Protein AF-A0A1G7QTF6-F1 (afdb_monomer_lite)

Radius of gyration: 16.06 Å; chains: 1; bounding box: 42×40×36 Å

Secondary structure (DSSP, 8-state):
-HHHHHHHHTT-SEEEEEHHHHHHHHHHHHT-S---TTT-HHHHHHHHHHHHHHHTT--SEEEEE--SSHHHHHHTTTSSEE---HHHHHHHHHHHHHT-TTTTSS---GGGS-------

Sequence (120 aa):
MVQAAASSDAGTFLISLFVGRITDWYKKSEGYDGYLAEQDPGVRSVRAIYDYYKSNGISTVVMGASFRNTDQIKALAGCDNLTISPALLNEVLLPIERGLPFLRHGRIPFKRLGLKLRVR

InterPro domains:
  IPR001585 Transaldolase/Fructose-6-phosphate aldolase [PF00923] (2-92)
  IPR001585 Transaldolase/Fructose-6-phosphate aldolase [PTHR10683] (2-92)
  IPR013785 Aldolase-type TIM barrel [G3DSA:3.20.20.70] (1-102)

pLDDT: mean 85.25, std 20.75, range [37.88, 98.56]

Foldseek 3Di:
DVVLVVCLVVVAQEDEQAQVVQQVVCCVVVVNPGDQLVGRPSLVVLVVSQCVCVVVVRNRAYEYENDDALSVVVSCPVRRAYADDPVRVCVVVVVVVVVDPPPPDDDDPPPPDPHPHDHD

Organism: NCBI:txid875171

Structure (mmCIF, N/CA/C/O backbone):
data_AF-A0A1G7QTF6-F1
#
_entry.id   AF-A0A1G7QTF6-F1
#
loop_
_atom_site.group_PDB
_atom_site.id
_atom_site.type_symbol
_atom_site.label_atom_id
_atom_site.label_alt_id
_atom_site.label_comp_id
_atom_site.label_asym_id
_atom_site.label_entity_id
_atom_site.label_seq_id
_atom_site.pdbx_PDB_ins_code
_atom_site.Cartn_x
_atom_site.Cartn_y
_atom_site.Cartn_z
_atom_site.occupancy
_atom_site.B_iso_or_equiv
_atom_site.auth_seq_id
_atom_site.auth_comp_id
_atom_site.auth_asym_id
_atom_site.auth_atom_id
_atom_site.pdbx_PDB_model_num
ATOM 1 N N . MET A 1 1 ? -9.633 -8.556 -2.395 1.00 93.56 1 MET A N 1
ATOM 2 C CA . MET A 1 1 ? -10.807 -8.166 -1.583 1.00 93.56 1 MET A CA 1
ATOM 3 C C . MET A 1 1 ? -11.094 -9.163 -0.465 1.00 93.56 1 MET A C 1
ATOM 5 O O . MET A 1 1 ? -10.975 -8.769 0.682 1.00 93.56 1 MET A O 1
ATOM 9 N N . VAL A 1 2 ? -11.387 -10.437 -0.762 1.00 97.75 2 VAL A N 1
ATOM 10 C CA . VAL A 1 2 ? -11.775 -11.453 0.248 1.00 97.75 2 VAL A CA 1
ATOM 11 C C . VAL A 1 2 ? -10.844 -11.496 1.466 1.00 97.75 2 VAL A C 1
ATOM 13 O O . VAL A 1 2 ? -11.306 -11.414 2.596 1.00 97.75 2 VAL A O 1
ATOM 16 N N . GLN A 1 3 ? -9.527 -11.542 1.247 1.00 98.00 3 GLN A N 1
ATOM 17 C CA . GLN A 1 3 ? -8.551 -11.567 2.343 1.00 98.00 3 GLN A CA 1
ATOM 18 C C . GLN A 1 3 ? -8.556 -10.290 3.194 1.00 98.00 3 GLN A C 1
ATOM 20 O O . GLN A 1 3 ? -8.330 -10.370 4.396 1.00 98.00 3 GLN A O 1
ATOM 25 N N . ALA A 1 4 ? -8.809 -9.127 2.585 1.00 97.44 4 ALA A N 1
ATOM 26 C CA . ALA A 1 4 ? -8.898 -7.870 3.318 1.00 97.44 4 ALA A CA 1
ATOM 27 C C . ALA A 1 4 ? -10.138 -7.893 4.222 1.00 97.44 4 ALA A C 1
ATOM 29 O O . ALA A 1 4 ? -9.990 -7.796 5.432 1.00 97.44 4 ALA A O 1
ATOM 30 N N . ALA A 1 5 ? -11.319 -8.180 3.661 1.00 97.25 5 ALA A N 1
ATOM 31 C CA . ALA A 1 5 ? -12.563 -8.281 4.428 1.00 97.25 5 ALA A CA 1
ATOM 32 C C . ALA A 1 5 ? -12.451 -9.269 5.608 1.00 97.25 5 ALA A C 1
ATOM 34 O O . ALA A 1 5 ? -12.708 -8.904 6.749 1.00 97.25 5 ALA A O 1
ATOM 35 N N . ALA A 1 6 ? -11.932 -10.478 5.368 1.00 98.12 6 ALA A N 1
ATOM 36 C CA . ALA A 1 6 ? -11.708 -11.449 6.440 1.00 98.12 6 ALA A CA 1
ATOM 37 C C . ALA A 1 6 ? -10.716 -10.944 7.509 1.00 98.12 6 ALA A C 1
ATOM 39 O O . ALA A 1 6 ? -10.874 -11.223 8.695 1.00 98.12 6 ALA A O 1
ATOM 40 N N . SER A 1 7 ? -9.691 -10.182 7.107 1.00 97.31 7 SER A N 1
ATOM 41 C CA . SER A 1 7 ? -8.731 -9.590 8.050 1.00 97.31 7 SER A CA 1
ATOM 42 C C . SER A 1 7 ? -9.359 -8.473 8.886 1.00 97.31 7 SER A C 1
ATOM 44 O O . SER A 1 7 ? -9.037 -8.351 10.068 1.00 97.31 7 SER A O 1
ATOM 46 N N . SER A 1 8 ? -10.238 -7.644 8.313 1.00 95.56 8 SER A N 1
ATOM 47 C CA . SER A 1 8 ? -10.963 -6.631 9.088 1.00 95.56 8 SER A CA 1
ATOM 48 C C . SER A 1 8 ? -11.973 -7.258 10.044 1.00 95.56 8 SER A C 1
ATOM 50 O O . SER A 1 8 ? -12.042 -6.830 11.193 1.00 95.56 8 SER A O 1
ATOM 52 N N . ASP A 1 9 ? -12.679 -8.311 9.621 1.00 96.56 9 ASP A N 1
ATOM 53 C CA . ASP A 1 9 ? -13.632 -9.042 10.470 1.00 96.56 9 ASP A CA 1
ATOM 54 C C . ASP A 1 9 ? -12.934 -9.682 11.679 1.00 96.56 9 ASP A C 1
ATOM 56 O O . ASP A 1 9 ? -13.481 -9.735 12.777 1.00 96.56 9 ASP A O 1
ATOM 60 N N . ALA A 1 10 ? -11.677 -10.101 11.502 1.00 97.62 10 ALA A N 1
ATOM 61 C CA . ALA A 1 10 ? -10.823 -10.598 12.577 1.00 97.62 10 ALA A CA 1
ATOM 62 C C . ALA A 1 10 ? -10.266 -9.493 13.506 1.00 97.62 10 ALA A C 1
ATOM 64 O O . ALA A 1 10 ? -9.462 -9.789 14.390 1.00 97.62 10 ALA A O 1
ATOM 65 N N . GLY A 1 11 ? -10.636 -8.222 13.311 1.00 95.94 11 GLY A N 1
ATOM 66 C CA . GLY A 1 11 ? -10.201 -7.107 14.156 1.00 95.94 11 GLY A CA 1
ATOM 67 C C . GLY A 1 11 ? -8.719 -6.755 14.006 1.00 95.94 11 GLY A C 1
ATOM 68 O O . GLY A 1 11 ? -8.096 -6.262 14.949 1.00 95.94 11 GLY A O 1
ATOM 69 N N . THR A 1 12 ? -8.118 -7.030 12.844 1.00 97.75 12 THR A N 1
ATOM 70 C CA . THR A 1 12 ? -6.698 -6.721 12.629 1.00 97.75 12 THR A CA 1
ATOM 71 C C . THR A 1 12 ? -6.429 -5.221 12.723 1.00 97.75 12 THR A C 1
ATOM 73 O O . THR A 1 12 ? -7.188 -4.386 12.230 1.00 97.75 12 THR A O 1
ATOM 76 N N . PHE A 1 13 ? -5.295 -4.868 13.331 1.00 98.00 13 PHE A N 1
ATOM 77 C CA . PHE A 1 13 ? -4.877 -3.471 13.435 1.00 98.00 13 PHE A CA 1
ATOM 78 C C . PHE A 1 13 ? -4.472 -2.880 12.077 1.00 98.00 13 PHE A C 1
ATOM 80 O O . PHE A 1 13 ? -4.782 -1.730 11.778 1.00 98.00 13 PHE A O 1
ATOM 87 N N . LEU A 1 14 ? -3.752 -3.654 11.261 1.00 98.44 14 LEU A N 1
ATOM 88 C CA . LEU A 1 14 ? -3.175 -3.203 9.998 1.00 98.44 14 LEU A CA 1
ATOM 89 C C . LEU A 1 14 ? -3.082 -4.361 9.007 1.00 98.44 14 LEU A C 1
ATOM 91 O O . LEU A 1 14 ? -2.714 -5.471 9.392 1.00 98.44 14 LEU A O 1
ATOM 95 N N . ILE A 1 15 ? -3.299 -4.062 7.726 1.00 98.19 15 ILE A N 1
ATOM 96 C CA . ILE A 1 15 ? -3.000 -4.959 6.604 1.00 98.19 15 ILE A CA 1
ATOM 97 C C . ILE A 1 15 ? -1.930 -4.358 5.687 1.00 98.19 15 ILE A C 1
ATOM 99 O O . ILE A 1 15 ? -1.947 -3.164 5.384 1.00 98.19 15 ILE A O 1
ATOM 103 N N . SER A 1 16 ? -0.990 -5.192 5.236 1.00 98.00 16 SER A N 1
ATOM 104 C CA . SER A 1 16 ? 0.057 -4.817 4.283 1.00 98.00 16 SER A CA 1
ATOM 105 C C . SER A 1 16 ? -0.229 -5.411 2.904 1.00 98.00 16 SER A C 1
ATOM 107 O O . SER A 1 16 ? -0.152 -6.619 2.690 1.00 98.00 16 SER A O 1
ATOM 109 N N . LEU A 1 17 ? -0.560 -4.553 1.941 1.00 98.31 17 LEU A N 1
ATOM 110 C CA . LEU A 1 17 ? -0.966 -4.969 0.600 1.00 98.31 17 LEU A CA 1
ATOM 111 C C . LEU A 1 17 ? 0.206 -4.851 -0.377 1.00 98.31 17 LEU A C 1
ATOM 113 O O . LEU A 1 17 ? 0.781 -3.775 -0.545 1.00 98.31 17 LEU A O 1
ATOM 117 N N . PHE A 1 18 ? 0.581 -5.960 -1.018 1.00 98.38 18 PHE A N 1
ATOM 118 C CA . PHE A 1 18 ? 1.756 -6.018 -1.893 1.00 98.38 18 PHE A CA 1
ATOM 119 C C . PHE A 1 18 ? 1.418 -5.589 -3.322 1.00 98.38 18 PHE A C 1
ATOM 121 O O . PHE A 1 18 ? 1.010 -6.405 -4.142 1.00 98.38 18 PHE A O 1
ATOM 128 N N . VAL A 1 19 ? 1.657 -4.315 -3.629 1.00 98.56 19 VAL A N 1
ATOM 129 C CA . VAL A 1 19 ? 1.357 -3.695 -4.928 1.00 98.56 19 VAL A CA 1
ATOM 130 C C . VAL A 1 19 ? 2.169 -4.351 -6.042 1.00 98.56 19 VAL A C 1
ATOM 132 O O . VAL A 1 19 ? 1.617 -4.988 -6.932 1.00 98.56 19 VAL A O 1
ATOM 135 N N . GLY A 1 20 ? 3.497 -4.282 -5.953 1.00 97.81 20 GLY A N 1
ATOM 136 C CA . GLY A 1 20 ? 4.373 -4.728 -7.032 1.00 97.81 20 GLY A CA 1
ATOM 137 C C . GLY A 1 20 ? 4.343 -6.230 -7.290 1.00 97.81 20 GLY A C 1
ATOM 138 O O . GLY A 1 20 ? 4.599 -6.654 -8.407 1.00 97.81 20 GLY A O 1
ATOM 139 N N . ARG A 1 21 ? 3.997 -7.053 -6.292 1.00 98.19 21 ARG A N 1
ATOM 140 C CA . ARG A 1 21 ? 3.832 -8.503 -6.503 1.00 98.19 21 ARG A CA 1
ATOM 141 C C . ARG A 1 21 ? 2.587 -8.830 -7.323 1.00 98.19 21 ARG A C 1
ATOM 143 O O . ARG A 1 21 ? 2.623 -9.785 -8.090 1.00 98.19 21 ARG A O 1
ATOM 150 N N . ILE A 1 22 ? 1.523 -8.038 -7.189 1.00 97.75 22 ILE A N 1
ATOM 151 C CA . ILE A 1 22 ? 0.352 -8.150 -8.062 1.00 97.75 22 ILE A CA 1
ATOM 152 C C . ILE A 1 22 ? 0.761 -7.753 -9.485 1.00 97.75 22 ILE A C 1
ATOM 154 O O . ILE A 1 22 ? 0.516 -8.518 -10.413 1.00 97.75 22 ILE A O 1
ATOM 158 N N . THR A 1 23 ? 1.472 -6.632 -9.654 1.00 97.56 23 THR A N 1
ATOM 159 C CA . THR A 1 23 ? 2.003 -6.205 -10.960 1.00 97.56 23 THR A CA 1
ATOM 160 C C . THR A 1 23 ? 2.858 -7.288 -11.621 1.00 97.56 23 THR A C 1
ATOM 162 O O . THR A 1 23 ? 2.635 -7.606 -12.786 1.00 97.56 23 THR A O 1
ATOM 165 N N . ASP A 1 24 ? 3.802 -7.891 -10.888 1.00 97.06 24 ASP A N 1
ATOM 166 C CA . ASP A 1 24 ? 4.673 -8.956 -11.407 1.00 97.06 24 ASP A CA 1
ATOM 167 C C . ASP A 1 24 ? 3.860 -10.136 -11.965 1.00 97.06 24 ASP A C 1
ATOM 169 O O . ASP A 1 24 ? 4.195 -10.683 -13.018 1.00 97.06 24 ASP A O 1
ATOM 173 N N . TRP A 1 25 ? 2.800 -10.536 -11.254 1.00 97.50 25 TRP A N 1
ATOM 174 C CA . TRP A 1 25 ? 1.949 -11.650 -11.663 1.00 97.50 25 TRP A CA 1
ATOM 175 C C . TRP A 1 25 ? 1.210 -11.337 -12.965 1.00 97.50 25 TRP A C 1
ATOM 177 O O . TRP A 1 25 ? 1.273 -12.138 -13.895 1.00 97.50 25 TRP A O 1
ATOM 187 N N . TYR A 1 26 ? 0.598 -10.152 -13.057 1.00 96.56 26 TYR A N 1
ATOM 188 C CA . TYR A 1 26 ? -0.151 -9.719 -14.240 1.00 96.56 26 TYR A CA 1
ATOM 189 C C . TYR A 1 26 ? 0.745 -9.546 -15.472 1.00 96.56 26 TYR A C 1
ATOM 191 O O . TYR A 1 26 ? 0.420 -10.052 -16.543 1.00 96.56 26 TYR A O 1
ATOM 199 N N . LYS A 1 27 ? 1.932 -8.943 -15.311 1.00 95.50 27 LYS A N 1
ATOM 200 C CA . LYS A 1 27 ? 2.931 -8.857 -16.390 1.00 95.50 27 LYS A CA 1
ATOM 201 C C . LYS A 1 27 ? 3.260 -10.233 -16.962 1.00 95.50 27 LYS A C 1
ATOM 203 O O . LYS A 1 27 ? 3.284 -10.422 -18.175 1.00 95.50 27 LYS A O 1
ATOM 208 N N . LYS A 1 28 ? 3.497 -11.206 -16.075 1.00 95.31 28 LYS A N 1
ATOM 209 C CA . LYS A 1 28 ? 3.824 -12.576 -16.471 1.00 95.31 28 LYS A CA 1
ATOM 210 C C . LYS A 1 28 ? 2.642 -13.280 -17.142 1.00 95.31 28 LYS A C 1
ATOM 212 O O . LYS A 1 28 ? 2.869 -14.043 -18.074 1.00 95.31 28 LYS A O 1
ATOM 217 N N . SER A 1 29 ? 1.415 -13.072 -16.662 1.00 94.88 29 SER A N 1
ATOM 218 C CA . SER A 1 29 ? 0.231 -13.751 -17.199 1.00 94.88 29 SER A CA 1
ATOM 219 C C . SER A 1 29 ? -0.255 -13.168 -18.524 1.00 94.88 29 SER A C 1
ATOM 221 O O . SER A 1 29 ? -0.760 -13.913 -19.355 1.00 94.88 29 SER A O 1
ATOM 223 N N . GLU A 1 30 ? -0.120 -11.857 -18.719 1.00 93.38 30 GLU A N 1
ATOM 224 C CA . GLU A 1 30 ? -0.644 -11.144 -19.893 1.00 93.38 30 GLU A CA 1
ATOM 225 C C . GLU A 1 30 ? 0.427 -10.864 -20.957 1.00 93.38 30 GLU A C 1
ATOM 227 O O . GLU A 1 30 ? 0.092 -10.498 -22.079 1.00 93.38 30 GLU A O 1
ATOM 232 N N . GLY A 1 31 ? 1.712 -11.039 -20.627 1.00 90.88 31 GLY A N 1
ATOM 233 C CA . GLY A 1 31 ? 2.820 -10.764 -21.544 1.00 90.88 31 GLY A CA 1
ATOM 234 C C . GLY A 1 31 ? 3.114 -9.273 -21.736 1.00 90.88 31 GLY A C 1
ATOM 235 O O . GLY A 1 31 ? 3.689 -8.898 -22.753 1.00 90.88 31 GLY A O 1
ATOM 236 N N . TYR A 1 32 ? 2.726 -8.420 -20.782 1.00 86.94 32 TYR A N 1
ATOM 237 C CA . TYR A 1 32 ? 3.017 -6.984 -20.807 1.00 86.94 32 TYR A CA 1
ATOM 238 C C . TYR A 1 32 ? 4.304 -6.632 -20.051 1.00 86.94 32 TYR A C 1
ATOM 240 O O . TYR A 1 32 ? 4.584 -7.145 -18.965 1.00 86.94 32 TYR A O 1
ATOM 248 N N . ASP A 1 33 ? 5.046 -5.653 -20.573 1.00 83.44 33 ASP A N 1
ATOM 249 C CA . ASP A 1 33 ? 6.283 -5.162 -19.953 1.00 83.44 33 ASP A CA 1
ATOM 250 C C . ASP A 1 33 ? 6.055 -4.121 -18.849 1.00 83.44 33 ASP A C 1
ATOM 252 O O . ASP A 1 33 ? 6.945 -3.872 -18.027 1.00 83.44 33 ASP A O 1
ATOM 256 N N . GLY A 1 34 ? 4.857 -3.551 -18.744 1.00 87.75 34 GLY A N 1
ATOM 257 C CA . GLY A 1 34 ? 4.528 -2.589 -17.700 1.00 87.75 34 GLY A CA 1
ATOM 258 C C . GLY A 1 34 ? 3.127 -2.013 -17.830 1.00 87.75 34 GLY A C 1
ATOM 259 O O . GLY A 1 34 ? 2.429 -2.250 -18.811 1.00 87.75 34 GLY A O 1
ATOM 260 N N . TYR A 1 35 ? 2.744 -1.231 -16.823 1.00 94.31 35 TYR A N 1
ATOM 261 C CA . TYR A 1 35 ? 1.463 -0.539 -16.750 1.00 94.31 35 TYR A CA 1
ATOM 262 C C . TYR A 1 35 ? 1.702 0.936 -16.438 1.00 94.31 35 TYR A C 1
ATOM 264 O O . TYR A 1 35 ? 2.622 1.279 -15.690 1.00 94.31 35 TYR A O 1
ATOM 272 N N . LEU A 1 36 ? 0.838 1.805 -16.962 1.00 95.12 36 LEU A N 1
ATOM 273 C CA . LEU A 1 36 ? 0.695 3.152 -16.413 1.00 95.12 36 LEU A CA 1
ATOM 274 C C . LEU A 1 36 ? 0.194 3.046 -14.969 1.00 95.12 36 LEU A C 1
ATOM 276 O O . LEU A 1 36 ? -0.593 2.155 -14.657 1.00 95.12 36 LEU A O 1
ATOM 280 N N . ALA A 1 37 ? 0.604 3.968 -14.098 1.00 93.38 37 ALA A N 1
ATOM 281 C CA . ALA A 1 37 ? 0.329 3.881 -12.660 1.00 93.38 37 ALA A CA 1
ATOM 282 C C . ALA A 1 37 ? -1.163 3.696 -12.321 1.00 93.38 37 ALA A C 1
ATOM 284 O O . ALA A 1 37 ? -1.512 2.890 -11.466 1.00 93.38 37 ALA A O 1
ATOM 285 N N . GLU A 1 38 ? -2.045 4.387 -13.045 1.00 94.06 38 GLU A N 1
ATOM 286 C CA . GLU A 1 38 ? -3.504 4.312 -12.876 1.00 94.06 38 GLU A CA 1
ATOM 287 C C . GLU A 1 38 ? -4.119 2.991 -13.367 1.00 94.06 38 GLU A C 1
ATOM 289 O O . GLU A 1 38 ? -5.203 2.594 -12.939 1.00 94.06 38 GLU A O 1
ATOM 294 N N . GLN A 1 39 ? -3.423 2.301 -14.269 1.00 95.81 39 GLN A N 1
ATOM 295 C CA . GLN A 1 39 ? -3.840 1.025 -14.847 1.00 95.81 39 GLN A CA 1
ATOM 296 C C . GLN A 1 39 ? -3.169 -0.166 -14.154 1.00 95.81 39 GLN A C 1
ATOM 298 O O . GLN A 1 39 ? -3.585 -1.302 -14.379 1.00 95.81 39 GLN A O 1
ATOM 303 N N . ASP A 1 40 ? -2.171 0.081 -13.301 1.00 97.94 40 ASP A N 1
ATOM 304 C CA . ASP A 1 40 ? -1.439 -0.958 -12.589 1.00 97.94 40 ASP A CA 1
ATOM 305 C C . ASP A 1 40 ? -2.401 -1.789 -11.713 1.00 97.94 40 ASP A C 1
ATOM 307 O O . ASP A 1 40 ? -3.112 -1.242 -10.858 1.00 97.94 40 ASP A O 1
ATOM 311 N N . PRO A 1 41 ? -2.444 -3.120 -11.898 1.00 97.75 41 PRO A N 1
ATOM 312 C CA . PRO A 1 41 ? -3.407 -3.974 -11.208 1.00 97.75 41 PRO A CA 1
ATOM 313 C C . PRO A 1 41 ? -3.183 -4.011 -9.690 1.00 97.75 41 PRO A C 1
ATOM 315 O O . PRO A 1 41 ? -4.143 -4.143 -8.925 1.00 97.75 41 PRO A O 1
ATOM 318 N N . GLY A 1 42 ? -1.942 -3.837 -9.228 1.00 98.25 42 GLY A N 1
ATOM 319 C CA . GLY A 1 42 ? -1.622 -3.699 -7.813 1.00 98.25 42 GLY A CA 1
ATOM 320 C C . GLY A 1 42 ? -2.166 -2.397 -7.231 1.00 98.25 42 GLY A C 1
ATOM 321 O O . GLY A 1 42 ? -2.791 -2.419 -6.168 1.00 98.25 42 GLY A O 1
ATOM 322 N N . VAL A 1 43 ? -1.994 -1.277 -7.939 1.00 98.44 43 VAL A N 1
ATOM 323 C CA . VAL A 1 43 ? -2.534 0.033 -7.526 1.00 98.44 43 VAL A CA 1
ATOM 324 C C . VAL A 1 43 ? -4.058 -0.017 -7.450 1.00 98.44 43 VAL A C 1
ATOM 326 O O . VAL A 1 43 ? -4.637 0.342 -6.422 1.00 98.44 43 VAL A O 1
ATOM 329 N N . ARG A 1 44 ? -4.716 -0.529 -8.497 1.00 98.44 44 ARG A N 1
ATOM 330 C CA . ARG A 1 44 ? -6.180 -0.670 -8.540 1.00 98.44 44 ARG A CA 1
ATOM 331 C C . ARG A 1 44 ? -6.704 -1.550 -7.409 1.00 98.44 44 ARG A C 1
ATOM 333 O O . ARG A 1 44 ? -7.700 -1.200 -6.779 1.00 98.44 44 ARG A O 1
ATOM 340 N N . SER A 1 45 ? -6.019 -2.657 -7.114 1.00 98.44 45 SER A N 1
ATOM 341 C CA . SER A 1 45 ? -6.396 -3.543 -6.010 1.00 98.44 45 SER A CA 1
ATOM 342 C C . SER A 1 45 ? -6.327 -2.834 -4.656 1.00 98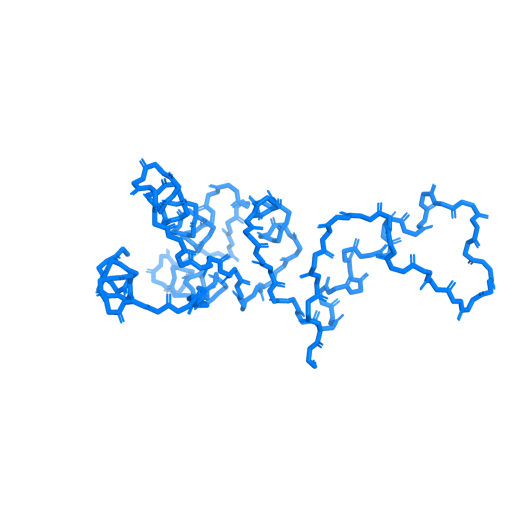.44 45 SER A C 1
ATOM 344 O O . SER A 1 45 ? -7.234 -3.000 -3.841 1.00 98.44 45 SER A O 1
ATOM 346 N N . VAL A 1 46 ? -5.265 -2.064 -4.390 1.00 98.38 46 VAL A N 1
ATOM 347 C CA . VAL A 1 46 ? -5.125 -1.344 -3.115 1.00 98.38 46 VAL A CA 1
ATOM 348 C C . VAL A 1 46 ? -6.171 -0.245 -2.982 1.00 98.38 46 VAL A C 1
ATOM 350 O O . VAL A 1 46 ? -6.795 -0.166 -1.928 1.00 98.38 46 VAL A O 1
ATOM 353 N N . ARG A 1 47 ? -6.423 0.544 -4.035 1.00 98.31 47 ARG A N 1
ATOM 354 C CA . ARG A 1 47 ? -7.470 1.582 -4.014 1.00 98.31 47 ARG A CA 1
ATOM 355 C C . ARG A 1 47 ? -8.845 0.996 -3.732 1.00 98.31 47 ARG A C 1
ATOM 357 O O . ARG A 1 47 ? -9.506 1.446 -2.810 1.00 98.31 47 ARG A O 1
ATOM 364 N N . ALA A 1 48 ? -9.221 -0.079 -4.426 1.00 98.44 48 ALA A N 1
ATOM 365 C CA . ALA A 1 48 ? -10.510 -0.728 -4.198 1.00 98.44 48 ALA A CA 1
ATOM 366 C C . ALA A 1 48 ? -10.684 -1.200 -2.741 1.00 98.44 48 ALA A C 1
ATOM 368 O O . ALA A 1 48 ? -11.761 -1.056 -2.168 1.00 98.44 48 ALA A O 1
ATOM 369 N N . ILE A 1 49 ? -9.629 -1.755 -2.128 1.00 98.56 49 ILE A N 1
ATOM 370 C CA . ILE A 1 49 ? -9.659 -2.168 -0.716 1.00 98.56 49 ILE A CA 1
ATOM 371 C C . ILE A 1 49 ? -9.720 -0.949 0.211 1.00 98.56 49 ILE A C 1
ATOM 373 O O . ILE A 1 49 ? -10.495 -0.955 1.164 1.00 98.56 49 ILE A O 1
ATOM 377 N N . TYR A 1 50 ? -8.934 0.090 -0.069 1.00 98.38 50 TYR A N 1
ATOM 378 C CA . TYR A 1 50 ? -8.934 1.332 0.699 1.00 98.38 50 TYR A CA 1
ATOM 379 C C . TYR A 1 50 ? -10.321 1.985 0.696 1.00 98.38 50 TYR A C 1
ATOM 381 O O . TYR A 1 50 ? -10.878 2.235 1.762 1.00 98.38 50 TYR A O 1
ATOM 389 N N . ASP A 1 51 ? -10.915 2.169 -0.481 1.00 98.19 51 ASP A N 1
ATOM 390 C CA . ASP A 1 51 ? -12.233 2.782 -0.653 1.00 98.19 51 ASP A CA 1
ATOM 391 C C . ASP A 1 51 ? -13.320 1.971 0.058 1.00 98.19 51 ASP A C 1
ATOM 393 O O . ASP A 1 51 ? -14.164 2.537 0.758 1.00 98.19 51 ASP A O 1
ATOM 397 N N . TYR A 1 52 ? -13.267 0.638 -0.043 1.00 98.31 52 TYR A N 1
ATOM 398 C CA . TYR A 1 52 ? -14.157 -0.248 0.705 1.00 98.31 52 TYR A CA 1
ATOM 399 C C . TYR A 1 52 ? -14.011 -0.043 2.220 1.00 98.31 52 TYR A C 1
ATOM 401 O O . TYR A 1 52 ? -15.013 0.117 2.914 1.00 98.31 52 TYR A O 1
ATOM 409 N N . TYR A 1 53 ? -12.783 0.035 2.740 1.00 98.12 53 TYR A N 1
ATOM 410 C CA . TYR A 1 53 ? -12.549 0.232 4.173 1.00 98.12 53 TYR A CA 1
ATOM 411 C C . TYR A 1 53 ? -13.089 1.581 4.649 1.00 98.12 53 TYR A C 1
ATOM 413 O O . TYR A 1 53 ? -13.788 1.640 5.660 1.00 98.12 53 TYR A O 1
ATOM 421 N N . LYS A 1 54 ? -12.806 2.664 3.915 1.00 97.12 54 LYS A N 1
ATOM 422 C CA . LYS A 1 54 ? -13.221 4.015 4.317 1.00 97.12 54 LYS A CA 1
ATOM 423 C C . LYS A 1 54 ? -14.726 4.218 4.209 1.00 97.12 54 LYS A C 1
ATOM 425 O O . LYS A 1 54 ? -15.318 4.769 5.131 1.00 97.12 54 LYS A O 1
ATOM 430 N N . SER A 1 55 ? -15.350 3.728 3.139 1.00 97.69 55 SER A N 1
ATOM 431 C CA . SER A 1 55 ? -16.805 3.833 2.956 1.00 97.69 55 SER A CA 1
ATOM 432 C C . SER A 1 55 ? -17.608 3.029 3.983 1.00 97.69 55 SER A C 1
ATOM 434 O O . SER A 1 55 ? -18.718 3.428 4.317 1.00 97.69 55 SER A O 1
ATOM 436 N N . ASN A 1 56 ? -17.042 1.946 4.529 1.00 97.69 56 ASN A N 1
ATOM 437 C CA . ASN A 1 56 ? -17.699 1.093 5.528 1.00 97.69 56 ASN A CA 1
ATOM 438 C C . ASN A 1 56 ? -17.247 1.373 6.974 1.00 97.69 56 ASN A C 1
ATOM 440 O O . ASN A 1 56 ? -17.584 0.615 7.879 1.00 97.69 56 ASN A O 1
ATOM 444 N N . GLY A 1 57 ? -16.475 2.439 7.216 1.00 97.50 57 GLY A N 1
ATOM 445 C CA . GLY A 1 57 ? -16.027 2.805 8.566 1.00 97.50 57 GLY A CA 1
ATOM 446 C C . GLY A 1 57 ? -15.072 1.794 9.216 1.00 97.50 57 GLY A C 1
ATOM 447 O O . GLY A 1 57 ? -14.956 1.755 10.441 1.00 97.50 57 GLY A O 1
ATOM 448 N N . ILE A 1 58 ? -14.380 0.977 8.418 1.00 98.19 58 ILE A N 1
ATOM 449 C CA . ILE A 1 58 ? -13.426 -0.023 8.903 1.00 98.19 58 IL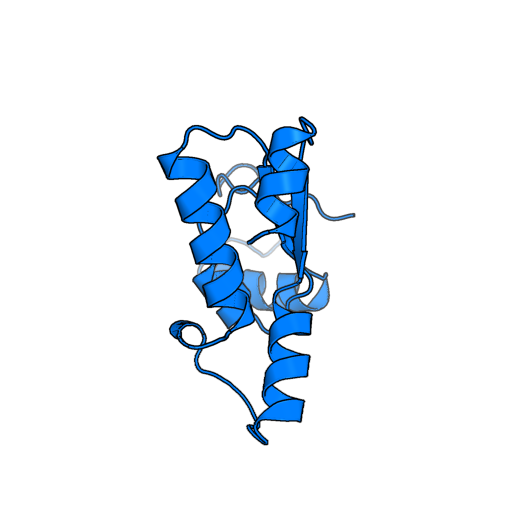E A CA 1
ATOM 450 C C . ILE A 1 58 ? -12.144 0.687 9.355 1.00 98.19 58 ILE A C 1
ATOM 452 O O . ILE A 1 58 ? -11.489 1.390 8.583 1.00 98.19 58 ILE A O 1
ATOM 456 N N . SER A 1 59 ? -11.774 0.489 10.622 1.00 97.38 59 SER A N 1
ATOM 457 C CA . SER A 1 59 ? -10.659 1.191 11.273 1.00 97.38 59 SER A CA 1
ATOM 458 C C . SER A 1 59 ? -9.287 0.551 11.053 1.00 97.38 59 SER A C 1
ATOM 460 O O . SER A 1 59 ? -8.271 1.187 11.341 1.00 97.38 59 SER A O 1
ATOM 462 N N . THR A 1 60 ? -9.234 -0.682 10.536 1.00 98.50 60 THR A N 1
ATOM 463 C CA . THR A 1 60 ? -7.984 -1.358 10.173 1.00 98.50 60 THR A CA 1
ATOM 464 C C . THR A 1 60 ? -7.160 -0.481 9.230 1.00 98.50 60 THR A C 1
ATOM 466 O O . THR A 1 60 ? -7.638 -0.035 8.186 1.00 98.50 60 THR A O 1
ATOM 469 N N . VAL A 1 61 ? -5.893 -0.257 9.579 1.00 98.25 61 VAL A N 1
ATOM 470 C CA . VAL A 1 61 ? -4.972 0.562 8.787 1.00 98.25 61 VAL A CA 1
ATOM 471 C C . VAL A 1 61 ? -4.641 -0.145 7.476 1.00 98.25 61 VAL A C 1
ATOM 473 O O . VAL A 1 61 ? -4.180 -1.290 7.473 1.00 98.25 61 VAL A O 1
ATOM 476 N N . VAL A 1 62 ? -4.803 0.559 6.359 1.00 98.31 62 VAL A N 1
ATOM 477 C CA . VAL A 1 62 ? -4.416 0.058 5.037 1.00 98.31 62 VAL A CA 1
ATOM 478 C C . VAL A 1 62 ? -3.017 0.565 4.699 1.00 98.31 62 VAL A C 1
ATOM 480 O O . VAL A 1 62 ? -2.795 1.768 4.546 1.00 98.31 62 VAL A O 1
ATOM 483 N N . MET A 1 63 ? -2.058 -0.357 4.579 1.00 98.56 63 MET A N 1
ATOM 484 C CA . MET A 1 63 ? -0.669 -0.034 4.259 1.00 98.56 63 MET A CA 1
ATOM 485 C C . MET A 1 63 ? -0.250 -0.600 2.901 1.00 98.56 63 MET A C 1
ATOM 487 O O . MET A 1 63 ? -0.128 -1.815 2.736 1.00 98.56 63 MET A O 1
ATOM 491 N N . GLY A 1 64 ? 0.038 0.275 1.937 1.00 98.19 64 GLY A N 1
ATOM 492 C CA . GLY A 1 64 ? 0.647 -0.132 0.667 1.00 98.19 64 GLY A CA 1
ATOM 493 C C . GLY A 1 64 ? 2.107 -0.561 0.862 1.00 98.19 64 GLY A C 1
ATOM 494 O O . GLY A 1 64 ? 2.857 0.087 1.595 1.00 98.19 64 GLY A O 1
ATOM 495 N N . ALA A 1 65 ? 2.523 -1.655 0.225 1.00 98.31 65 ALA A N 1
ATOM 496 C CA . ALA A 1 65 ? 3.866 -2.217 0.353 1.00 98.31 65 ALA A CA 1
ATOM 497 C C . ALA A 1 65 ? 4.345 -2.900 -0.943 1.00 98.31 65 ALA A C 1
ATOM 499 O O . ALA A 1 65 ? 3.588 -3.110 -1.888 1.00 98.31 65 ALA A O 1
ATOM 500 N N . SER A 1 66 ? 5.618 -3.313 -0.962 1.00 97.94 66 SER A N 1
ATOM 501 C CA . SER A 1 66 ? 6.229 -4.089 -2.057 1.00 97.94 66 SER A CA 1
ATOM 502 C C . SER A 1 66 ? 6.196 -3.398 -3.431 1.00 97.94 66 SER A C 1
ATOM 504 O O . SER A 1 66 ? 5.961 -4.044 -4.448 1.00 97.94 66 SER A O 1
ATOM 506 N N . PHE A 1 67 ? 6.442 -2.092 -3.475 1.00 98.25 67 PHE A N 1
ATOM 507 C CA . PHE A 1 67 ? 6.477 -1.293 -4.707 1.00 98.25 67 PHE A CA 1
ATOM 508 C C . PHE A 1 67 ? 7.591 -1.714 -5.685 1.00 98.25 67 PHE A C 1
ATOM 510 O O . PHE A 1 67 ? 8.612 -2.274 -5.276 1.00 98.25 67 PHE A O 1
ATOM 517 N N . ARG A 1 68 ? 7.397 -1.457 -6.985 1.00 97.06 68 ARG A N 1
ATOM 518 C CA . ARG A 1 68 ? 8.413 -1.629 -8.047 1.00 97.06 68 ARG A CA 1
ATOM 519 C C . ARG A 1 68 ? 8.980 -0.311 -8.555 1.00 97.06 68 ARG A C 1
ATOM 521 O O . ARG A 1 68 ? 10.116 -0.292 -9.005 1.00 97.06 68 ARG A O 1
ATOM 528 N N . ASN A 1 69 ? 8.202 0.763 -8.495 1.00 95.81 69 ASN A N 1
ATOM 529 C CA . ASN A 1 69 ? 8.598 2.078 -8.986 1.00 95.81 69 ASN A CA 1
ATOM 530 C C . ASN A 1 69 ? 7.908 3.188 -8.181 1.00 95.81 69 ASN A C 1
ATOM 532 O O . ASN A 1 69 ? 6.986 2.938 -7.398 1.00 95.81 69 ASN A O 1
ATOM 536 N N . THR A 1 70 ? 8.371 4.423 -8.372 1.00 96.06 70 THR A N 1
ATOM 537 C CA . THR A 1 70 ? 7.840 5.589 -7.655 1.00 96.06 70 THR A CA 1
ATOM 538 C C . THR A 1 70 ? 6.442 5.997 -8.104 1.00 96.06 70 THR A C 1
ATOM 540 O O . THR A 1 70 ? 5.718 6.612 -7.324 1.00 96.06 70 THR A O 1
ATOM 543 N N . ASP A 1 71 ? 6.011 5.627 -9.307 1.00 96.44 71 ASP A N 1
ATOM 544 C CA . ASP A 1 71 ? 4.692 6.011 -9.807 1.00 96.44 71 ASP A CA 1
ATOM 545 C C . ASP A 1 71 ? 3.570 5.234 -9.109 1.00 96.44 71 ASP A C 1
ATOM 547 O O . ASP A 1 71 ? 2.547 5.824 -8.770 1.00 96.44 71 ASP A O 1
ATOM 551 N N . GLN A 1 72 ? 3.798 3.966 -8.751 1.00 97.69 72 GLN A N 1
ATOM 552 C CA . GLN A 1 72 ? 2.897 3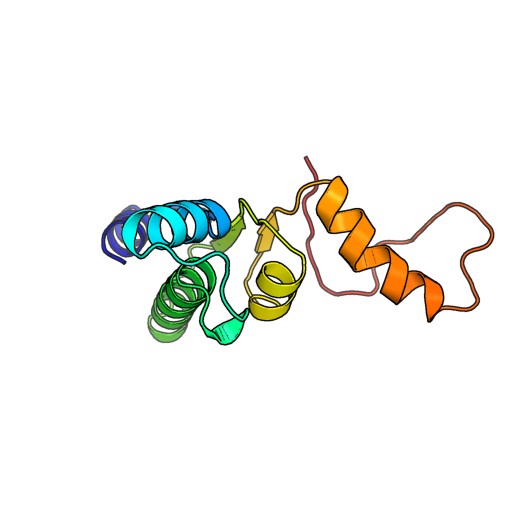.212 -7.867 1.00 97.69 72 GLN A CA 1
ATOM 553 C C . GLN A 1 72 ? 2.746 3.871 -6.485 1.00 97.69 72 GLN A C 1
ATOM 555 O O . GLN A 1 72 ? 1.658 3.871 -5.910 1.00 97.69 72 GLN A O 1
ATOM 560 N N . ILE A 1 73 ? 3.835 4.431 -5.944 1.00 97.00 73 ILE A N 1
ATOM 561 C CA . ILE A 1 73 ? 3.833 5.128 -4.647 1.00 97.00 73 ILE A CA 1
ATOM 562 C C . ILE A 1 73 ? 3.016 6.417 -4.756 1.00 97.00 73 ILE A C 1
ATOM 564 O O . ILE A 1 73 ? 2.136 6.654 -3.933 1.00 97.00 73 ILE A O 1
ATOM 568 N N . LYS A 1 74 ? 3.279 7.231 -5.787 1.00 95.56 74 LYS A N 1
ATOM 569 C CA . LYS A 1 74 ? 2.557 8.490 -6.038 1.00 95.56 74 LYS A CA 1
ATOM 570 C C . LYS A 1 74 ? 1.067 8.247 -6.264 1.00 95.56 74 LYS A C 1
ATOM 572 O O . LYS A 1 74 ? 0.249 8.970 -5.709 1.00 95.56 74 LYS A O 1
ATOM 577 N N . ALA A 1 75 ? 0.714 7.204 -7.015 1.00 97.06 75 ALA A N 1
ATOM 578 C CA . ALA A 1 75 ? -0.673 6.831 -7.276 1.00 97.06 75 ALA A CA 1
ATOM 579 C C . ALA A 1 75 ? -1.440 6.434 -5.999 1.00 97.06 75 ALA A C 1
ATOM 581 O O . ALA A 1 75 ? -2.665 6.544 -5.951 1.00 97.06 75 ALA A O 1
ATOM 582 N N . LEU A 1 76 ? -0.733 5.995 -4.955 1.00 97.06 76 LEU A N 1
ATOM 583 C CA . LEU A 1 76 ? -1.304 5.634 -3.656 1.00 97.06 76 LEU A CA 1
ATOM 584 C C . LEU A 1 76 ? -1.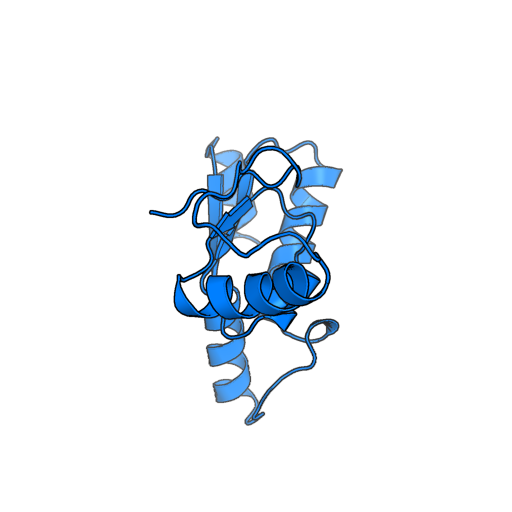018 6.677 -2.563 1.00 97.06 76 LEU A C 1
ATOM 586 O O . LEU A 1 76 ? -1.218 6.400 -1.377 1.00 97.06 76 LEU A O 1
ATOM 590 N N . ALA A 1 77 ? -0.579 7.884 -2.935 1.00 93.62 77 ALA A N 1
ATOM 591 C CA . ALA A 1 77 ? -0.488 9.000 -2.005 1.00 93.62 77 ALA A CA 1
ATOM 592 C C . ALA A 1 77 ? -1.883 9.312 -1.434 1.00 93.62 77 ALA A C 1
ATOM 594 O O . ALA A 1 77 ? -2.837 9.512 -2.180 1.00 93.62 77 ALA A O 1
ATOM 595 N N . GLY A 1 78 ? -1.998 9.324 -0.104 1.00 90.56 78 GLY A N 1
ATOM 596 C CA . GLY A 1 78 ? -3.278 9.436 0.608 1.00 90.56 78 GLY A CA 1
ATOM 597 C C . GLY A 1 78 ? -3.743 8.137 1.273 1.00 90.56 78 GLY A C 1
ATOM 598 O O . GLY A 1 78 ? -4.603 8.188 2.147 1.00 90.56 78 GLY A O 1
ATOM 599 N N . CYS A 1 79 ? -3.137 6.988 0.945 1.00 93.69 79 CYS A N 1
ATOM 600 C CA . CYS A 1 79 ? -3.297 5.767 1.739 1.00 93.69 79 CYS A CA 1
ATOM 601 C C . CYS A 1 79 ? -2.793 5.998 3.177 1.00 93.69 79 CYS A C 1
ATOM 603 O O . CYS A 1 79 ? -1.879 6.799 3.380 1.00 93.69 79 CYS A O 1
ATOM 605 N N . ASP A 1 80 ? -3.346 5.281 4.166 1.00 96.50 80 ASP A N 1
ATOM 606 C CA . ASP A 1 80 ? -3.059 5.549 5.587 1.00 96.50 80 ASP A CA 1
ATOM 607 C C . ASP A 1 80 ? -1.555 5.502 5.880 1.00 96.50 80 ASP A C 1
ATOM 609 O O . ASP A 1 80 ? -1.002 6.420 6.482 1.00 96.50 80 ASP A O 1
ATOM 613 N N . ASN A 1 81 ? -0.899 4.435 5.411 1.00 97.56 81 ASN A N 1
ATOM 614 C CA . ASN A 1 81 ? 0.540 4.232 5.505 1.00 97.56 81 ASN A CA 1
ATOM 615 C C . ASN A 1 81 ? 1.098 3.681 4.186 1.00 97.56 81 ASN A C 1
ATOM 617 O O . ASN A 1 81 ? 0.424 2.949 3.462 1.00 97.56 81 ASN A O 1
ATOM 621 N N . LEU A 1 82 ? 2.385 3.930 3.937 1.00 97.56 82 LEU A N 1
ATOM 622 C CA . LEU A 1 82 ? 3.154 3.276 2.880 1.00 97.56 82 LEU A CA 1
ATOM 623 C C . LEU A 1 82 ? 4.480 2.752 3.449 1.00 97.56 82 LEU A C 1
ATOM 625 O O . LEU A 1 82 ? 5.215 3.492 4.104 1.00 97.56 82 LEU A O 1
ATOM 629 N N . THR A 1 83 ? 4.806 1.487 3.177 1.00 97.06 83 THR A N 1
ATOM 630 C CA . THR A 1 83 ? 6.142 0.920 3.416 1.00 97.06 83 THR A CA 1
ATOM 631 C C . THR A 1 83 ? 6.924 0.930 2.110 1.00 97.06 83 THR A C 1
ATOM 633 O O . THR A 1 83 ? 6.613 0.196 1.170 1.00 97.06 83 THR A O 1
ATOM 636 N N . ILE A 1 84 ? 7.956 1.768 2.071 1.00 96.44 84 ILE A N 1
ATOM 637 C CA . ILE A 1 84 ? 8.767 2.050 0.887 1.00 96.44 84 ILE A CA 1
ATOM 638 C C . ILE A 1 84 ? 10.195 1.565 1.154 1.00 96.44 84 ILE A C 1
ATOM 640 O O . ILE A 1 84 ? 10.725 1.777 2.244 1.00 96.44 84 ILE A O 1
ATOM 644 N N . SER A 1 85 ? 10.813 0.893 0.178 1.00 95.69 85 SER A N 1
ATOM 645 C CA . SER A 1 85 ? 12.210 0.460 0.295 1.00 95.69 85 SER A CA 1
ATOM 646 C C . SER A 1 85 ? 13.158 1.668 0.306 1.00 95.69 85 SER A C 1
ATOM 648 O O . SER A 1 85 ? 12.836 2.689 -0.304 1.00 95.69 85 SER A O 1
ATOM 650 N N . PRO A 1 86 ? 14.352 1.569 0.917 1.00 94.69 86 PRO A N 1
ATOM 651 C CA . PRO A 1 86 ? 15.305 2.680 0.929 1.00 94.69 86 PRO A CA 1
ATOM 652 C C . PRO A 1 86 ? 15.653 3.217 -0.470 1.00 94.69 86 PRO A C 1
ATOM 654 O O . PRO A 1 86 ? 15.739 4.426 -0.657 1.00 94.69 86 PRO A O 1
ATOM 657 N N . ALA A 1 87 ? 15.784 2.332 -1.465 1.00 93.12 87 ALA A N 1
ATOM 658 C CA . ALA A 1 87 ? 16.063 2.719 -2.849 1.00 93.12 87 ALA A CA 1
ATOM 659 C C . ALA A 1 87 ? 14.950 3.603 -3.441 1.00 93.12 87 ALA A C 1
ATOM 661 O O . ALA A 1 87 ? 15.215 4.722 -3.873 1.00 93.12 87 ALA A O 1
ATOM 662 N N . LEU A 1 88 ? 13.694 3.147 -3.369 1.00 94.00 88 LEU A N 1
ATOM 663 C CA . LEU A 1 88 ? 12.551 3.907 -3.886 1.00 94.00 88 LEU A CA 1
ATOM 664 C C . LEU A 1 88 ? 12.280 5.173 -3.066 1.00 94.00 88 LEU A C 1
ATOM 666 O O . LEU A 1 88 ? 11.824 6.172 -3.614 1.00 94.00 88 LEU A O 1
ATOM 670 N N . LEU A 1 89 ? 12.570 5.158 -1.763 1.00 92.00 89 LEU A N 1
ATOM 671 C CA . LEU A 1 89 ? 12.438 6.342 -0.920 1.00 92.00 89 LEU A CA 1
ATOM 672 C C . LEU A 1 89 ? 13.387 7.451 -1.384 1.00 92.00 89 LEU A C 1
ATOM 674 O O . LEU A 1 89 ? 12.957 8.594 -1.526 1.00 92.00 89 LEU A O 1
ATOM 678 N N . ASN A 1 90 ? 14.644 7.112 -1.680 1.00 90.88 90 ASN A N 1
ATOM 679 C CA . ASN A 1 90 ? 15.611 8.072 -2.212 1.00 90.88 90 ASN A CA 1
ATOM 680 C C . ASN A 1 90 ? 15.136 8.666 -3.545 1.00 90.88 90 ASN A C 1
ATOM 682 O O . ASN A 1 90 ? 15.207 9.878 -3.737 1.00 90.88 90 ASN A O 1
ATOM 686 N N . GLU A 1 91 ? 14.587 7.845 -4.442 1.00 90.88 91 GLU A N 1
ATOM 687 C CA . GLU A 1 91 ? 14.042 8.320 -5.721 1.00 90.88 91 GLU A CA 1
ATOM 688 C C . GLU A 1 91 ? 12.851 9.278 -5.556 1.00 90.88 91 GLU A C 1
ATOM 690 O O . GLU A 1 91 ? 12.705 10.212 -6.343 1.00 90.88 91 GLU A O 1
ATOM 695 N N . VAL A 1 92 ? 12.009 9.083 -4.534 1.00 85.75 92 VAL A N 1
ATOM 696 C CA . VAL A 1 92 ? 10.874 9.977 -4.236 1.00 85.75 92 VAL A CA 1
ATOM 697 C C . VAL A 1 92 ? 11.329 11.275 -3.559 1.00 85.75 92 VAL A C 1
ATOM 699 O O . VAL A 1 92 ? 10.754 12.330 -3.825 1.00 85.75 92 VAL A O 1
ATOM 702 N N . LEU A 1 93 ? 12.346 11.225 -2.691 1.00 81.88 93 LEU A N 1
ATOM 703 C CA . LEU A 1 93 ? 12.806 12.387 -1.922 1.00 81.88 93 LEU A CA 1
ATOM 704 C C . LEU A 1 93 ? 13.720 13.320 -2.724 1.00 81.88 93 LEU A C 1
ATOM 706 O O . LEU A 1 93 ? 13.562 14.534 -2.628 1.00 81.88 93 LEU A O 1
ATOM 710 N N . LEU A 1 94 ? 14.625 12.798 -3.558 1.00 76.31 94 LEU A N 1
ATOM 711 C CA . LEU A 1 94 ? 15.580 13.617 -4.324 1.00 76.31 94 LEU A CA 1
ATOM 712 C C . LEU A 1 94 ? 14.920 14.739 -5.163 1.00 76.31 94 LEU A C 1
ATOM 714 O O . LEU A 1 94 ? 15.444 15.856 -5.174 1.00 76.31 94 LEU A O 1
ATOM 718 N N . PRO A 1 95 ? 13.779 14.520 -5.848 1.00 68.38 95 PRO A N 1
ATOM 719 C CA . PRO A 1 95 ? 13.059 15.591 -6.541 1.00 68.38 95 PRO A CA 1
ATOM 720 C C . PRO A 1 95 ? 12.491 16.664 -5.603 1.00 68.38 95 PRO A C 1
ATOM 722 O O . PRO A 1 95 ? 12.488 17.840 -5.960 1.00 68.38 95 PRO A O 1
ATOM 725 N N . ILE A 1 96 ? 12.038 16.279 -4.405 1.00 64.75 96 ILE A N 1
ATOM 726 C CA . ILE A 1 96 ? 11.501 17.204 -3.393 1.00 64.75 96 ILE A CA 1
ATOM 727 C C . ILE A 1 96 ? 12.629 18.084 -2.847 1.00 64.75 96 ILE A C 1
ATOM 729 O O . ILE A 1 96 ? 12.472 19.295 -2.701 1.00 64.75 96 ILE A O 1
ATOM 733 N N . GLU A 1 97 ? 13.791 17.485 -2.598 1.00 59.50 97 GLU A N 1
ATOM 734 C CA . GLU A 1 97 ? 14.973 18.178 -2.092 1.00 59.50 97 GLU A CA 1
ATOM 735 C C . GLU A 1 97 ? 15.547 19.180 -3.103 1.00 59.50 97 GLU A C 1
ATOM 737 O O . GLU A 1 97 ? 15.958 20.273 -2.718 1.00 59.50 97 GLU A O 1
ATOM 742 N N . ARG A 1 98 ? 15.503 18.868 -4.405 1.00 58.09 98 ARG A N 1
ATOM 743 C CA . ARG A 1 98 ? 15.947 19.779 -5.477 1.00 58.09 98 ARG A CA 1
ATOM 744 C C . ARG A 1 98 ? 15.083 21.036 -5.624 1.00 58.09 98 ARG A C 1
ATOM 746 O O . ARG A 1 98 ? 15.567 22.030 -6.155 1.00 58.09 98 ARG A O 1
ATOM 753 N N . GLY A 1 99 ? 13.838 21.008 -5.149 1.00 53.88 99 GLY A N 1
ATOM 754 C CA . GLY A 1 99 ? 12.950 22.174 -5.104 1.00 53.88 99 GLY A CA 1
ATOM 755 C C . GLY A 1 99 ? 13.126 23.056 -3.862 1.00 53.88 99 GLY A C 1
ATOM 756 O O . GLY A 1 99 ? 12.492 24.106 -3.772 1.00 53.88 99 GLY A O 1
ATOM 757 N N . LEU A 1 100 ? 13.962 22.653 -2.896 1.00 48.34 100 LEU A N 1
ATOM 758 C CA . LEU A 1 100 ? 14.156 23.363 -1.632 1.00 48.34 100 LEU A CA 1
ATOM 759 C C . LEU A 1 100 ? 15.579 23.945 -1.551 1.00 48.34 100 LEU A C 1
ATOM 761 O O . LEU A 1 100 ? 16.541 23.188 -1.433 1.00 48.34 100 LEU A O 1
ATOM 765 N N . PRO A 1 101 ? 15.756 25.281 -1.511 1.00 48.84 101 PRO A N 1
ATOM 766 C CA . PRO A 1 101 ? 17.080 25.916 -1.496 1.00 48.84 101 PRO A CA 1
ATOM 767 C C . PRO A 1 101 ? 17.900 25.700 -0.202 1.00 48.84 101 PRO A C 1
ATOM 769 O O . PRO A 1 101 ? 18.931 26.342 -0.022 1.00 48.84 101 PRO A O 1
ATOM 772 N N . PHE A 1 102 ? 17.479 24.823 0.720 1.00 47.94 102 PHE A N 1
ATOM 773 C CA . PHE A 1 102 ? 18.006 24.767 2.092 1.00 47.94 102 PHE A CA 1
ATOM 774 C C . PHE A 1 102 ? 18.797 23.499 2.465 1.00 47.94 102 PHE A C 1
ATOM 776 O O . PHE A 1 102 ? 19.295 23.379 3.583 1.00 47.94 102 PHE A O 1
ATOM 783 N N . LEU A 1 103 ? 18.987 22.538 1.565 1.00 45.75 103 LEU A N 1
ATOM 784 C CA . LEU A 1 103 ? 19.683 21.296 1.919 1.00 45.75 103 LEU A CA 1
ATOM 785 C C . LEU A 1 103 ? 21.178 21.378 1.621 1.00 45.75 103 LEU A C 1
ATOM 787 O O . LEU A 1 103 ? 21.688 20.712 0.727 1.00 45.75 103 LEU A O 1
ATOM 791 N N . ARG A 1 104 ? 21.901 22.197 2.396 1.00 41.81 104 ARG A N 1
ATOM 792 C CA . ARG A 1 104 ? 23.371 22.127 2.421 1.00 41.81 104 ARG A CA 1
ATOM 793 C C . ARG A 1 104 ? 23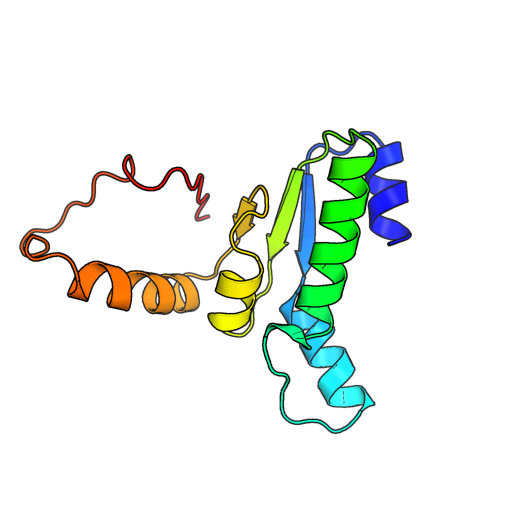.968 21.461 3.651 1.00 41.81 104 ARG A C 1
ATOM 795 O O . ARG A 1 104 ? 25.090 20.997 3.524 1.00 41.81 104 ARG A O 1
ATOM 802 N N . HIS A 1 105 ? 23.283 21.323 4.789 1.00 40.50 105 HIS A N 1
ATOM 803 C CA . HIS A 1 105 ? 23.872 20.699 5.989 1.00 40.50 105 HIS A CA 1
ATOM 804 C C . HIS A 1 105 ? 22.896 19.746 6.713 1.00 40.50 105 HIS A C 1
ATOM 806 O O . HIS A 1 105 ? 22.204 20.113 7.656 1.00 40.50 105 HIS A O 1
ATOM 812 N N . GLY A 1 106 ? 22.873 18.485 6.277 1.00 44.25 106 GLY A N 1
ATOM 813 C CA . GLY A 1 106 ? 22.972 17.308 7.153 1.00 44.25 106 GLY A CA 1
ATOM 814 C C . GLY A 1 106 ? 21.909 16.967 8.208 1.00 44.25 106 GLY A C 1
ATOM 815 O O . GLY A 1 106 ? 22.133 15.977 8.898 1.00 44.25 106 GLY A O 1
ATOM 816 N N . ARG A 1 107 ? 20.790 17.685 8.389 1.00 43.69 107 ARG A N 1
ATOM 817 C CA . ARG A 1 107 ? 19.689 17.228 9.274 1.00 43.69 107 ARG A CA 1
ATOM 818 C C . ARG A 1 107 ? 18.319 17.693 8.783 1.00 43.69 107 ARG A C 1
ATOM 820 O O . ARG A 1 107 ? 18.033 18.886 8.777 1.00 43.69 107 ARG A O 1
ATOM 827 N N . ILE A 1 108 ? 17.450 16.743 8.439 1.00 48.62 108 ILE A N 1
ATOM 828 C CA . ILE A 1 108 ? 16.046 16.997 8.091 1.00 48.62 108 ILE A CA 1
ATOM 829 C C . ILE A 1 108 ? 15.193 16.875 9.366 1.00 48.62 108 ILE A C 1
ATOM 831 O O . ILE A 1 108 ? 15.149 15.795 9.960 1.00 48.62 108 ILE A O 1
ATOM 835 N N . PRO A 1 109 ? 14.460 17.915 9.801 1.00 40.03 109 PRO A N 1
ATOM 836 C CA . PRO A 1 109 ? 13.390 17.742 10.769 1.00 40.03 109 PRO A CA 1
ATOM 837 C C . PRO A 1 109 ? 12.140 17.220 10.041 1.00 40.03 109 PRO A C 1
ATOM 839 O O . PRO A 1 109 ? 11.453 17.955 9.337 1.00 40.03 109 PRO A O 1
ATOM 842 N N . PHE A 1 110 ? 11.827 15.939 10.248 1.00 50.34 110 PHE A N 1
ATOM 843 C CA . PHE A 1 110 ? 10.740 15.154 9.627 1.00 50.34 110 PHE A CA 1
ATOM 844 C C . PHE A 1 110 ? 9.298 15.683 9.845 1.00 50.34 110 PHE A C 1
ATOM 846 O O . PHE A 1 110 ? 8.325 15.029 9.480 1.00 50.34 110 PHE A O 1
ATOM 853 N N . LYS A 1 111 ? 9.113 16.857 10.461 1.00 39.75 111 LYS A N 1
ATOM 854 C CA . LYS A 1 111 ? 7.812 17.336 10.962 1.00 39.75 111 LYS A CA 1
ATOM 855 C C . LYS A 1 111 ? 6.919 18.055 9.941 1.00 39.75 111 LYS A C 1
ATOM 857 O O . LYS A 1 111 ? 5.851 18.510 10.333 1.00 39.75 111 LYS A O 1
ATOM 862 N N . ARG A 1 112 ? 7.300 18.180 8.663 1.00 43.78 112 ARG A N 1
ATOM 863 C CA . ARG A 1 112 ? 6.598 19.089 7.728 1.00 43.78 112 ARG A CA 1
ATOM 864 C C . ARG A 1 112 ? 5.760 18.458 6.612 1.00 43.78 112 ARG A C 1
ATOM 866 O O . ARG A 1 112 ? 5.219 19.212 5.817 1.00 43.78 112 ARG A O 1
ATOM 873 N N . LEU A 1 113 ? 5.602 17.132 6.562 1.00 44.69 113 LEU A N 1
ATOM 874 C CA . LEU A 1 113 ? 4.861 16.474 5.468 1.00 44.69 113 LEU A CA 1
ATOM 875 C C . LEU A 1 113 ? 3.623 15.663 5.871 1.00 44.69 113 LEU A C 1
ATOM 877 O O . LEU A 1 113 ? 2.994 15.088 4.996 1.00 44.69 113 LEU A O 1
ATOM 881 N N . GLY A 1 114 ? 3.244 15.577 7.150 1.00 41.44 114 GLY A N 1
ATOM 882 C CA . GLY A 1 114 ? 2.047 14.816 7.562 1.00 41.44 114 GLY A CA 1
ATOM 883 C C . GLY A 1 114 ? 2.093 13.299 7.285 1.00 41.44 114 GLY A C 1
ATOM 884 O O . GLY A 1 114 ? 1.230 12.570 7.759 1.00 41.44 114 GLY A O 1
ATOM 885 N N . LEU A 1 115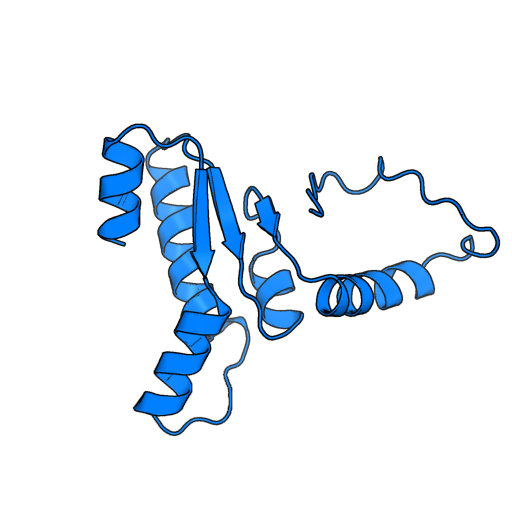 ? 3.117 12.796 6.589 1.00 42.31 115 LEU A N 1
ATOM 886 C CA . LEU A 1 115 ? 3.368 11.378 6.368 1.00 42.31 115 LEU A CA 1
ATOM 887 C C . LEU A 1 115 ? 4.042 10.759 7.599 1.00 42.31 115 LEU A C 1
ATOM 889 O O . LEU A 1 115 ? 5.200 11.050 7.907 1.00 42.31 115 LEU A O 1
ATOM 893 N N . LYS A 1 116 ? 3.345 9.841 8.280 1.00 42.41 116 LYS A N 1
ATOM 894 C CA . LYS A 1 116 ? 3.978 8.884 9.202 1.00 42.41 116 LYS A CA 1
ATOM 895 C C . LYS A 1 116 ? 4.668 7.790 8.384 1.00 42.41 116 LYS A C 1
ATOM 897 O O . LYS A 1 116 ? 4.165 6.679 8.253 1.00 42.41 116 LYS A O 1
ATOM 902 N N . LEU A 1 117 ? 5.839 8.095 7.830 1.00 45.50 117 LEU A N 1
ATOM 903 C CA . LEU A 1 117 ? 6.679 7.077 7.204 1.00 45.50 117 LEU A CA 1
ATOM 904 C C . LEU A 1 117 ? 7.426 6.303 8.300 1.00 45.50 117 LEU A C 1
ATOM 906 O O . LEU A 1 117 ? 8.293 6.854 8.977 1.00 45.50 117 LEU A O 1
ATOM 910 N N . ARG A 1 118 ? 7.084 5.027 8.505 1.00 40.41 118 ARG A N 1
ATOM 911 C CA . ARG A 1 118 ? 7.857 4.128 9.373 1.00 40.41 118 ARG A CA 1
ATOM 912 C C . ARG A 1 118 ? 8.868 3.379 8.505 1.00 40.41 118 ARG A C 1
ATOM 914 O O . ARG A 1 118 ? 8.522 2.385 7.873 1.00 40.41 118 ARG A O 1
ATOM 921 N N . VAL A 1 119 ? 10.103 3.873 8.475 1.00 38.03 119 VAL A N 1
ATOM 922 C CA . VAL A 1 119 ? 11.251 3.130 7.940 1.00 38.03 119 VAL A CA 1
ATOM 923 C C . VAL A 1 119 ? 11.649 2.096 9.003 1.00 38.03 119 VAL A C 1
ATOM 925 O O . VAL A 1 119 ? 11.794 2.461 10.171 1.00 38.03 119 VAL A O 1
ATOM 928 N N . ARG A 1 120 ? 11.718 0.812 8.636 1.00 37.88 120 ARG A N 1
ATOM 929 C CA . ARG A 1 120 ? 12.401 -0.222 9.431 1.00 37.88 120 ARG A CA 1
ATOM 930 C C . ARG A 1 120 ? 13.800 -0.410 8.877 1.00 37.88 120 ARG A C 1
ATOM 932 O O . ARG A 1 120 ? 13.918 -0.349 7.634 1.00 37.88 120 ARG A O 1
#